Protein AF-A0AAJ7CE61-F1 (afdb_monomer_lite)

Secondary structure (DSSP, 8-state):
----PPP-EEEPPPPPHHHHHTT----EEEPTTSSEEEETTSS-EEE-SEEE-TT--HHHHHHHHTHHHHHHHTTT---------STTSSHHHHHTTT--S-S---HHHHHHHHHHHHHHH-TTS-----B--EEEETTEEEESS--S-GGG-EEEEEEETTTEEEEET---B-

Sequence (174 aa):
MAHECVQVAVRIRPLVQSEINTGCQVCLDVVPGEPQVQLRGTEKSFTYNHVFGADIEQEDFYNTAVKGMVDNIFKGYNVTILAYGQTGSGKTHSMGTCYNGGPNMGVIPRAIQDIFKISEAKQEYDIKVSISFLELYQEQLYDLLMDKPRSQCIVDIREDSVKGITVSGLTEIE

pLDDT: mean 92.6, std 8.1, range [38.88, 98.12]

Radius of gyration: 19.48 Å; chains: 1; bounding box: 46×47×50 Å

Foldseek 3Di:
DDDDDDADAAEFADDDPVCVVVVHDDQWDQDPPFQKIDGPPDPDMDHGNHYYYNPDAQVNCCVPPPLVQLVVVVVVDDDDDAQDDDVPRCRCQQQVPVPDPDPRRHNPVVSVVSNVVVVVVPVVDDDDDKDWDWDQDPNWIFTPPDPDPRVVRTWDWDQDPPPGIDIPPTDIGD

InterPro domains:
  IPR001752 Kinesin motor domain [PF00225] (11-173)
  IPR001752 Kinesin motor domain [PS50067] (5-174)
  IPR001752 Kinesin motor domain [SM00129] (3-174)
  IPR027417 P-loop containing nucleoside triphosphate hydrolase [SSF52540] (4-173)
  IPR027640 Kinesin-like protein [PTHR47969] (3-174)
  IPR036961 Kinesin motor domain superfamily [G3DSA:3.40.850.10] (1-174)

Structure (mmCIF, N/CA/C/O backbone):
data_AF-A0AAJ7CE61-F1
#
_entry.id   AF-A0AAJ7CE61-F1
#
loop_
_atom_site.group_PDB
_atom_site.id
_atom_site.type_symbol
_atom_site.label_atom_id
_atom_site.label_alt_id
_atom_site.label_comp_id
_atom_site.label_asym_id
_atom_site.label_entity_id
_atom_site.label_seq_id
_atom_site.pdbx_PDB_ins_code
_atom_site.Cartn_x
_atom_site.Cartn_y
_atom_site.Cartn_z
_atom_site.occupancy
_atom_site.B_iso_or_equiv
_atom_site.auth_seq_id
_atom_site.auth_comp_id
_atom_site.auth_asym_id
_atom_site.auth_atom_id
_atom_site.pdbx_PDB_model_num
ATOM 1 N N . MET A 1 1 ? -2.750 -27.892 7.312 1.00 38.88 1 MET A N 1
ATOM 2 C CA . MET A 1 1 ? -3.139 -26.471 7.215 1.00 38.88 1 MET A CA 1
ATOM 3 C C . MET A 1 1 ? -2.120 -25.814 6.308 1.00 38.88 1 MET A C 1
ATOM 5 O O . MET A 1 1 ? -0.938 -25.924 6.606 1.00 38.88 1 MET A O 1
ATOM 9 N N . ALA A 1 2 ? -2.530 -25.295 5.151 1.00 43.66 2 ALA A N 1
ATOM 10 C CA . ALA A 1 2 ? -1.597 -24.592 4.276 1.00 43.66 2 ALA A CA 1
ATOM 11 C C . ALA A 1 2 ? -1.158 -23.318 5.005 1.00 43.66 2 ALA A C 1
ATOM 13 O O . ALA A 1 2 ? -2.006 -22.533 5.418 1.00 43.66 2 ALA A O 1
ATOM 14 N N . HIS A 1 3 ? 0.142 -23.164 5.245 1.00 47.88 3 HIS A N 1
ATOM 15 C CA . HIS A 1 3 ? 0.678 -21.911 5.759 1.00 47.88 3 HIS A CA 1
ATOM 16 C C . HIS A 1 3 ? 0.501 -20.850 4.671 1.00 47.88 3 HIS A C 1
ATOM 18 O O . HIS A 1 3 ? 1.057 -20.992 3.583 1.00 47.88 3 HIS A O 1
ATOM 24 N N . GLU A 1 4 ? -0.287 -19.812 4.945 1.00 76.00 4 GLU A N 1
ATOM 25 C CA . GLU A 1 4 ? -0.318 -18.630 4.089 1.00 76.00 4 GLU A CA 1
ATOM 26 C C . GLU A 1 4 ? 1.015 -17.894 4.236 1.00 76.00 4 GLU A C 1
ATOM 28 O O . GLU A 1 4 ? 1.391 -17.439 5.317 1.00 76.00 4 GLU A O 1
ATOM 33 N N . CYS A 1 5 ? 1.769 -17.829 3.142 1.00 88.00 5 CYS A N 1
ATOM 34 C CA . CYS A 1 5 ? 2.976 -17.020 3.058 1.00 88.00 5 CYS A CA 1
ATOM 35 C C . CYS A 1 5 ? 2.608 -15.556 2.799 1.00 88.00 5 CYS A C 1
ATOM 37 O O . CYS A 1 5 ? 1.593 -15.266 2.157 1.00 88.00 5 CYS A O 1
ATOM 39 N N . VAL A 1 6 ? 3.483 -14.642 3.226 1.00 93.44 6 VAL A N 1
ATOM 40 C CA . VAL A 1 6 ? 3.393 -13.219 2.872 1.00 93.44 6 VAL A CA 1
ATOM 41 C C . VAL A 1 6 ? 3.254 -13.083 1.355 1.00 93.44 6 VAL A C 1
ATOM 43 O O . VAL A 1 6 ? 4.077 -13.608 0.605 1.00 93.44 6 VAL A O 1
ATOM 46 N N . GLN A 1 7 ? 2.205 -12.388 0.917 1.00 94.69 7 GLN A N 1
ATOM 47 C CA . GLN A 1 7 ? 1.970 -12.100 -0.494 1.00 94.69 7 GLN A CA 1
ATOM 48 C C . GLN A 1 7 ? 2.740 -10.842 -0.901 1.00 94.69 7 GLN A C 1
ATOM 50 O O . GLN A 1 7 ? 2.755 -9.848 -0.175 1.00 94.69 7 GLN A O 1
ATOM 55 N N . VAL A 1 8 ? 3.360 -10.873 -2.078 1.00 97.19 8 VAL A N 1
ATOM 56 C CA . VAL A 1 8 ? 4.136 -9.762 -2.629 1.00 97.19 8 VAL A CA 1
ATOM 57 C C . VAL A 1 8 ? 3.541 -9.325 -3.962 1.00 97.19 8 VAL A C 1
ATOM 59 O O . VAL A 1 8 ? 3.432 -10.113 -4.902 1.00 97.19 8 VAL A O 1
ATOM 62 N N . ALA A 1 9 ? 3.192 -8.043 -4.040 1.00 97.56 9 ALA A N 1
ATOM 63 C CA . ALA A 1 9 ? 2.758 -7.375 -5.258 1.00 97.56 9 ALA A CA 1
ATOM 64 C C . ALA A 1 9 ? 3.816 -6.356 -5.699 1.00 97.56 9 ALA A C 1
ATOM 66 O O . ALA A 1 9 ? 4.132 -5.420 -4.962 1.00 97.56 9 ALA A O 1
ATOM 67 N N . VAL A 1 10 ? 4.350 -6.515 -6.910 1.00 98.00 10 VAL A N 1
ATOM 68 C CA . VAL A 1 10 ? 5.269 -5.549 -7.522 1.00 98.00 10 VAL A CA 1
ATOM 69 C C . VAL A 1 10 ? 4.479 -4.610 -8.414 1.00 98.00 10 VAL A C 1
ATOM 71 O O . VAL A 1 10 ? 3.792 -5.049 -9.329 1.00 98.00 10 VAL A O 1
ATOM 74 N N . ARG A 1 11 ? 4.603 -3.305 -8.173 1.00 97.50 11 ARG A N 1
ATOM 75 C CA . ARG A 1 11 ? 3.981 -2.267 -8.994 1.00 97.50 11 ARG A CA 1
ATOM 76 C C . ARG A 1 11 ? 5.050 -1.386 -9.621 1.00 97.50 11 ARG A C 1
ATOM 78 O O . ARG A 1 11 ? 5.759 -0.670 -8.915 1.00 97.50 11 ARG A O 1
ATOM 85 N N . ILE A 1 12 ? 5.152 -1.434 -10.942 1.00 97.31 12 ILE A N 1
ATOM 86 C CA . ILE A 1 12 ? 6.052 -0.584 -11.716 1.00 97.31 12 ILE A CA 1
ATOM 87 C C . ILE A 1 12 ? 5.313 0.725 -11.989 1.00 97.31 12 ILE A C 1
ATOM 89 O O . ILE A 1 12 ? 4.171 0.706 -12.431 1.00 97.31 12 ILE A O 1
ATOM 93 N N . ARG A 1 13 ? 5.935 1.872 -11.700 1.00 95.94 13 ARG A N 1
ATOM 94 C CA . ARG A 1 13 ? 5.364 3.182 -12.047 1.00 95.94 13 ARG A CA 1
ATOM 95 C C . ARG A 1 13 ? 5.868 3.650 -13.415 1.00 95.94 13 ARG A C 1
ATOM 97 O O . ARG A 1 13 ? 6.971 3.259 -13.805 1.00 95.94 13 ARG A O 1
ATOM 104 N N . PRO A 1 14 ? 5.139 4.533 -14.115 1.00 95.56 14 PRO A N 1
ATOM 105 C CA . PRO A 1 14 ? 5.687 5.204 -15.287 1.00 95.56 14 PRO A CA 1
ATOM 106 C C . PRO A 1 14 ? 6.920 6.036 -14.917 1.00 95.56 14 PRO A C 1
ATOM 108 O O . PRO A 1 14 ? 7.086 6.464 -13.766 1.00 95.56 14 PRO A O 1
ATOM 111 N N . LEU A 1 15 ? 7.781 6.278 -15.908 1.00 95.75 15 LEU A N 1
ATOM 112 C CA . LEU A 1 15 ? 8.880 7.232 -15.774 1.00 95.75 15 LEU A CA 1
ATOM 113 C C . LEU A 1 15 ? 8.320 8.629 -15.493 1.00 95.75 15 LEU A C 1
ATOM 115 O O . LEU A 1 15 ? 7.358 9.061 -16.129 1.00 95.75 15 LEU A O 1
ATOM 119 N N . VAL A 1 16 ? 8.926 9.340 -14.545 1.00 95.44 16 VAL A N 1
ATOM 120 C CA . VAL A 1 16 ? 8.574 10.740 -14.278 1.00 95.44 16 VAL A CA 1
ATOM 121 C C . VAL A 1 16 ? 9.327 11.672 -15.227 1.00 95.44 16 VAL A C 1
ATOM 123 O O . VAL A 1 16 ? 10.381 11.327 -15.758 1.00 95.44 16 VAL A O 1
ATOM 126 N N . GLN A 1 17 ? 8.817 12.892 -15.417 1.00 95.38 17 GLN A N 1
ATOM 127 C CA . GLN A 1 17 ? 9.374 13.842 -16.387 1.00 95.38 17 GLN A CA 1
ATOM 128 C C . GLN A 1 17 ? 10.872 14.126 -16.178 1.00 95.38 17 GLN A C 1
ATOM 130 O O . GLN A 1 17 ? 11.610 14.256 -17.149 1.00 95.38 17 GLN A O 1
ATOM 135 N N . SER A 1 18 ? 11.347 14.189 -14.932 1.00 95.44 18 SER A N 1
ATOM 136 C CA . SER A 1 18 ? 12.771 14.395 -14.628 1.00 95.44 18 SER A CA 1
ATOM 137 C C . SER A 1 18 ? 13.663 13.246 -15.116 1.00 95.44 18 SER A C 1
ATOM 139 O O . SER A 1 18 ? 14.769 13.494 -15.599 1.00 95.44 18 SER A O 1
ATOM 141 N N . GLU A 1 19 ? 13.183 12.004 -15.029 1.00 96.62 19 GLU A N 1
ATOM 142 C CA . GLU A 1 19 ? 13.879 10.811 -15.528 1.00 96.62 19 GLU A CA 1
ATOM 143 C C . GLU A 1 19 ? 13.929 10.826 -17.057 1.00 96.62 19 GLU A C 1
ATOM 145 O O . GLU A 1 19 ? 14.996 10.650 -17.643 1.00 96.62 19 GLU A O 1
ATOM 150 N N . ILE A 1 20 ? 12.800 11.135 -17.701 1.00 96.44 20 ILE A N 1
ATOM 151 C CA . ILE A 1 20 ? 12.710 11.264 -19.163 1.00 96.44 20 ILE A CA 1
ATOM 152 C C . ILE A 1 20 ? 13.659 12.362 -19.664 1.00 96.44 20 ILE A C 1
ATOM 154 O O . ILE A 1 20 ? 14.414 12.142 -20.608 1.00 96.44 20 ILE A O 1
ATOM 158 N N . ASN A 1 21 ? 13.687 13.519 -18.997 1.00 96.75 21 ASN A N 1
ATOM 159 C CA . ASN A 1 21 ? 14.547 14.649 -19.366 1.00 96.75 21 ASN A CA 1
ATOM 160 C C . ASN A 1 21 ? 16.044 14.334 -19.233 1.00 96.75 21 ASN A C 1
ATOM 162 O O . ASN A 1 21 ? 16.860 14.934 -19.926 1.00 96.75 21 ASN A O 1
ATOM 166 N N . THR A 1 22 ? 16.403 13.396 -18.355 1.00 96.88 22 THR A N 1
ATOM 167 C CA . THR A 1 22 ? 17.786 12.928 -18.165 1.00 96.88 22 THR A CA 1
ATOM 168 C C . THR A 1 22 ? 18.134 11.789 -19.140 1.00 96.88 22 THR A C 1
ATOM 170 O O . THR A 1 22 ? 19.254 11.286 -19.150 1.00 96.88 22 THR A O 1
ATOM 173 N N . GLY A 1 23 ? 17.189 11.381 -19.994 1.00 96.56 23 GLY A N 1
ATOM 174 C CA . GLY A 1 23 ? 17.366 10.320 -20.983 1.00 96.56 23 GLY A CA 1
ATOM 175 C C . GLY A 1 23 ? 17.225 8.907 -20.415 1.00 96.56 23 GLY A C 1
ATOM 176 O O . GLY A 1 23 ? 17.576 7.946 -21.104 1.00 96.56 23 GLY A O 1
ATOM 177 N N . CYS A 1 24 ? 16.707 8.754 -19.189 1.00 96.56 24 CYS A N 1
ATOM 178 C CA . CYS A 1 24 ? 16.435 7.439 -18.616 1.00 96.56 24 CYS A CA 1
ATOM 179 C C . CYS A 1 24 ? 15.455 6.662 -19.502 1.00 96.56 24 CYS A C 1
ATOM 181 O O . CYS A 1 24 ? 14.480 7.208 -20.015 1.00 96.56 24 CYS A O 1
ATOM 183 N N . GLN A 1 25 ? 15.716 5.367 -19.650 1.00 95.00 25 GLN A N 1
ATOM 184 C CA . GLN A 1 25 ? 14.879 4.444 -20.408 1.00 95.00 25 GLN A CA 1
ATOM 185 C C . GLN A 1 25 ? 14.227 3.444 -19.458 1.00 95.00 25 GLN A C 1
ATOM 187 O O . GLN A 1 25 ? 14.773 3.126 -18.400 1.00 95.00 25 GLN A O 1
ATOM 192 N N . VAL A 1 26 ? 13.066 2.922 -19.852 1.00 95.38 26 VAL A N 1
ATOM 193 C CA . VAL A 1 26 ? 12.426 1.814 -19.135 1.00 95.38 26 VAL A CA 1
ATOM 194 C C . VAL A 1 26 ? 13.376 0.617 -19.150 1.00 95.38 26 VAL A C 1
ATOM 196 O O . VAL A 1 26 ? 13.864 0.238 -20.216 1.00 95.38 26 VAL A O 1
ATOM 199 N N . CYS A 1 27 ? 13.632 0.035 -17.976 1.00 95.88 27 CYS A N 1
ATOM 200 C CA . CYS A 1 27 ? 14.548 -1.094 -17.786 1.00 95.88 27 CYS A CA 1
ATOM 201 C C . CYS A 1 27 ? 13.865 -2.374 -17.272 1.00 95.88 27 CYS A C 1
ATOM 203 O O . CYS A 1 27 ? 14.540 -3.384 -17.080 1.00 95.88 27 CYS A O 1
ATOM 205 N N . LEU A 1 28 ? 12.548 -2.340 -17.061 1.00 96.75 28 LEU A N 1
ATOM 206 C CA . LEU A 1 28 ? 11.751 -3.463 -16.572 1.00 96.75 28 LEU A CA 1
ATOM 207 C C . LEU A 1 28 ? 10.600 -3.743 -17.533 1.00 96.75 28 LEU A C 1
ATOM 209 O O . LEU A 1 28 ? 9.936 -2.805 -17.973 1.00 96.75 28 LEU A O 1
ATOM 213 N N . ASP A 1 29 ? 10.346 -5.022 -17.789 1.00 95.25 29 ASP A N 1
ATOM 214 C CA . ASP A 1 29 ? 9.170 -5.509 -18.506 1.00 95.25 29 ASP A CA 1
ATOM 215 C C . ASP A 1 29 ? 8.346 -6.434 -17.614 1.00 95.25 29 ASP A C 1
ATOM 217 O O . ASP A 1 29 ? 8.893 -7.180 -16.800 1.00 95.25 29 ASP A O 1
ATOM 221 N N . VAL A 1 30 ? 7.025 -6.391 -17.784 1.00 96.38 30 VAL A N 1
ATOM 222 C CA . VAL A 1 30 ? 6.115 -7.393 -17.220 1.00 96.38 30 VAL A CA 1
ATOM 223 C C . VAL A 1 30 ? 5.942 -8.499 -18.251 1.00 96.38 30 VAL A C 1
ATOM 225 O O . VAL A 1 30 ? 5.641 -8.214 -19.410 1.00 96.38 30 VAL A O 1
ATOM 228 N N . VAL A 1 31 ? 6.133 -9.750 -17.839 1.00 95.12 31 VAL A N 1
ATOM 229 C CA . VAL A 1 31 ? 5.959 -10.909 -18.720 1.00 95.12 31 VAL A CA 1
ATOM 230 C C . VAL A 1 31 ? 4.458 -11.134 -18.953 1.00 95.12 31 VAL A C 1
ATOM 232 O O . VAL A 1 31 ? 3.717 -11.322 -17.987 1.00 95.12 31 VAL A O 1
ATOM 235 N N . PRO A 1 32 ? 3.960 -11.109 -20.203 1.00 92.06 32 PRO A N 1
ATOM 236 C CA . PRO A 1 32 ? 2.532 -11.264 -20.468 1.00 92.06 32 PRO A CA 1
ATOM 237 C C . PRO A 1 32 ? 1.987 -12.606 -19.965 1.00 92.06 32 PRO A C 1
ATOM 239 O O . PRO A 1 32 ? 2.509 -13.661 -20.310 1.00 92.06 32 PRO A O 1
ATOM 242 N N . GLY A 1 33 ? 0.907 -12.566 -19.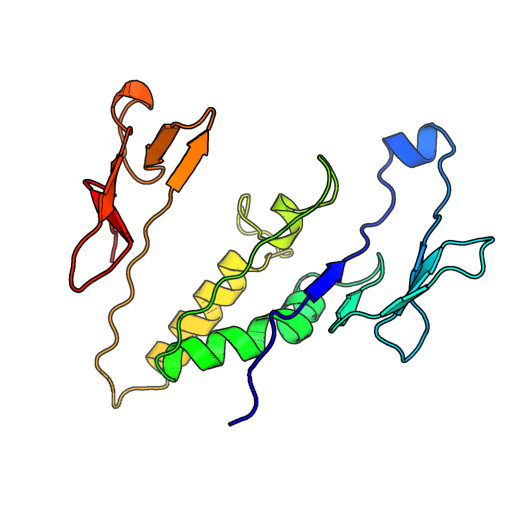182 1.00 90.38 33 GLY A N 1
ATOM 243 C CA . GLY A 1 33 ? 0.241 -13.767 -18.659 1.00 90.38 33 GLY A CA 1
ATOM 244 C C . GLY A 1 33 ? 0.926 -14.421 -17.454 1.00 90.38 33 GLY A C 1
ATOM 245 O O . GLY A 1 33 ? 0.371 -15.365 -16.896 1.00 90.38 33 GLY A O 1
ATOM 246 N N . GLU A 1 34 ? 2.074 -13.907 -17.011 1.00 94.31 34 GLU A N 1
ATOM 247 C CA . GLU A 1 34 ? 2.800 -14.414 -15.847 1.00 94.31 34 GLU A CA 1
ATOM 248 C C . GLU A 1 34 ? 3.001 -13.300 -14.810 1.00 94.31 34 GLU A C 1
ATOM 250 O O . GLU A 1 34 ? 3.264 -12.153 -15.175 1.00 94.31 34 GLU A O 1
ATOM 255 N N . PRO A 1 35 ? 2.940 -13.588 -13.497 1.00 95.81 35 PRO A N 1
ATOM 256 C CA . PRO A 1 35 ? 3.251 -12.606 -12.462 1.00 95.81 35 PRO A CA 1
ATOM 257 C C . PRO A 1 35 ? 4.776 -12.463 -12.312 1.00 95.81 35 PRO A C 1
ATOM 259 O O . PRO A 1 35 ? 5.344 -12.672 -11.238 1.00 95.81 35 PRO A O 1
ATOM 262 N N . GLN A 1 36 ? 5.454 -12.140 -13.413 1.00 97.81 36 GLN A N 1
ATOM 263 C CA . GLN A 1 36 ? 6.904 -12.072 -13.512 1.00 97.81 36 GLN A CA 1
ATOM 264 C C . GLN A 1 36 ? 7.351 -10.723 -14.083 1.00 97.81 36 GLN A C 1
ATOM 266 O O . GLN A 1 36 ? 6.747 -10.173 -15.003 1.00 97.81 36 GLN A O 1
ATOM 271 N N . VAL A 1 37 ? 8.435 -10.192 -13.518 1.00 97.44 37 VAL A N 1
ATOM 272 C CA . VAL A 1 37 ? 9.144 -9.014 -14.026 1.00 97.44 37 VAL A CA 1
ATOM 273 C C . VAL A 1 37 ? 10.510 -9.432 -14.564 1.00 97.44 37 VAL A C 1
ATOM 275 O O . VAL A 1 37 ? 11.209 -10.230 -13.935 1.00 97.44 37 VAL A O 1
ATOM 278 N N . GLN A 1 38 ? 10.906 -8.882 -15.710 1.00 97.19 38 GLN A N 1
ATOM 279 C CA . GLN A 1 38 ? 12.195 -9.131 -16.353 1.00 97.19 38 GLN A CA 1
ATOM 280 C C . GLN A 1 38 ? 13.004 -7.838 -16.476 1.00 97.19 38 GLN A C 1
ATOM 282 O O . GLN A 1 38 ? 12.469 -6.782 -16.816 1.00 97.19 38 GLN A O 1
ATOM 287 N N . LEU A 1 39 ? 14.312 -7.918 -16.215 1.00 96.75 39 LEU A N 1
ATOM 288 C CA . LEU A 1 39 ? 15.229 -6.809 -16.476 1.00 96.75 39 LEU A CA 1
ATOM 289 C C . LEU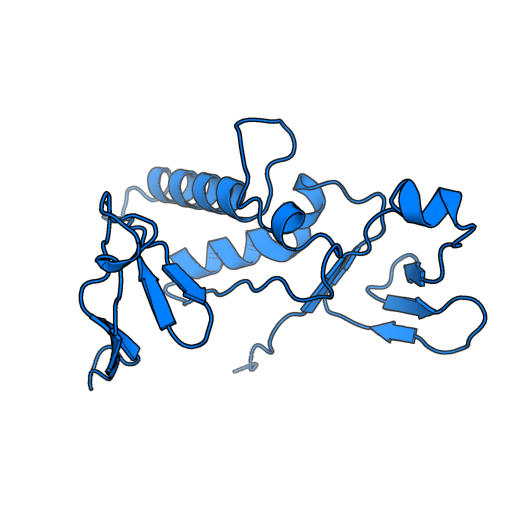 A 1 39 ? 15.624 -6.800 -17.955 1.00 96.75 39 LEU A C 1
ATOM 291 O O . LEU A 1 39 ? 16.236 -7.753 -18.447 1.00 96.75 39 LEU A O 1
ATOM 295 N N . ARG A 1 40 ? 15.339 -5.690 -18.641 1.00 94.56 40 ARG A N 1
ATOM 296 C CA . ARG A 1 40 ? 15.663 -5.502 -20.061 1.00 94.56 40 ARG A CA 1
ATOM 297 C C . ARG A 1 40 ? 17.151 -5.687 -20.336 1.00 94.56 40 ARG A C 1
ATOM 299 O O . ARG A 1 40 ? 17.998 -5.156 -19.621 1.00 94.56 40 ARG A O 1
ATOM 306 N N . GLY A 1 41 ? 17.456 -6.410 -21.413 1.00 91.88 41 GLY A N 1
ATOM 307 C CA . GLY A 1 41 ? 18.831 -6.705 -21.823 1.00 91.88 41 GLY A CA 1
ATOM 308 C C . GLY A 1 41 ? 19.530 -7.761 -20.962 1.00 91.88 41 GLY A C 1
ATOM 309 O O . GLY A 1 41 ? 20.750 -7.890 -21.044 1.00 91.88 41 GLY A O 1
ATOM 310 N N . THR A 1 42 ? 18.788 -8.502 -20.130 1.00 94.44 42 THR A N 1
ATOM 311 C CA . THR A 1 42 ? 19.326 -9.592 -19.308 1.00 94.44 42 THR A CA 1
ATOM 312 C C . THR A 1 42 ? 18.382 -10.795 -19.267 1.00 94.44 42 THR A C 1
ATOM 314 O O . THR A 1 42 ? 17.176 -10.663 -19.460 1.00 94.44 42 THR A O 1
ATOM 317 N N . GLU A 1 43 ? 18.922 -11.953 -18.891 1.00 93.31 43 GLU A N 1
ATOM 318 C CA . GLU A 1 43 ? 18.148 -13.172 -18.604 1.00 93.31 43 GLU A CA 1
ATOM 319 C C . GLU A 1 43 ? 17.575 -13.198 -17.171 1.00 93.31 43 GLU A C 1
ATOM 321 O O . GLU A 1 43 ? 17.094 -14.226 -16.703 1.00 93.31 43 GLU A O 1
ATOM 326 N N . LYS A 1 44 ? 17.673 -12.095 -16.412 1.00 97.06 44 LYS A N 1
ATOM 327 C CA . LYS A 1 44 ? 17.206 -12.057 -15.019 1.00 97.06 44 LYS A CA 1
ATOM 328 C C . LYS A 1 44 ? 15.713 -11.754 -14.961 1.00 97.06 44 LYS A C 1
ATOM 330 O O . LYS A 1 44 ? 15.287 -10.663 -15.347 1.00 97.06 44 LYS A O 1
ATOM 335 N N . SER A 1 45 ? 14.957 -12.678 -14.380 1.00 97.06 45 SER A N 1
ATOM 336 C CA . SER A 1 45 ? 13.537 -12.517 -14.089 1.00 97.06 45 SER A CA 1
ATOM 337 C C . SER A 1 45 ? 13.197 -12.904 -12.648 1.00 97.06 45 SER A C 1
ATOM 339 O O . SER A 1 45 ? 13.916 -13.666 -11.997 1.00 97.06 45 SER A O 1
ATOM 341 N N . PHE A 1 46 ? 12.114 -12.325 -12.129 1.00 98.12 46 PHE A N 1
ATOM 342 C CA . PHE A 1 46 ? 11.643 -12.534 -10.761 1.00 98.12 46 PHE A CA 1
ATOM 343 C C . PHE A 1 46 ? 10.127 -12.702 -10.748 1.00 98.12 46 PHE A C 1
ATOM 345 O O . PHE A 1 46 ? 9.403 -11.860 -11.281 1.00 98.12 46 PHE A O 1
ATOM 352 N N . THR A 1 47 ? 9.655 -13.779 -10.124 1.00 97.94 47 THR A N 1
ATOM 353 C CA . THR A 1 47 ? 8.229 -14.105 -10.010 1.00 97.94 47 THR A CA 1
ATOM 354 C C . THR A 1 47 ? 7.707 -13.718 -8.631 1.00 97.94 47 THR A C 1
ATOM 356 O O . THR A 1 47 ? 8.354 -13.988 -7.618 1.00 97.94 47 THR A O 1
ATOM 359 N N . TYR A 1 48 ? 6.525 -13.111 -8.599 1.00 97.44 48 TYR A N 1
ATOM 360 C CA . TYR A 1 48 ? 5.832 -12.678 -7.387 1.00 97.44 48 TYR A CA 1
ATOM 361 C C . TYR A 1 48 ? 4.379 -13.166 -7.403 1.00 97.44 48 TYR A C 1
ATOM 363 O O . TYR A 1 48 ? 3.962 -13.854 -8.331 1.00 97.44 48 TYR A O 1
ATOM 371 N N . ASN A 1 49 ? 3.590 -12.824 -6.382 1.00 96.56 49 ASN A N 1
ATOM 372 C CA . ASN A 1 49 ? 2.161 -13.147 -6.373 1.00 96.56 49 ASN A CA 1
ATOM 373 C C . ASN A 1 49 ? 1.409 -12.291 -7.400 1.00 96.56 49 ASN A C 1
ATOM 375 O O . ASN A 1 49 ? 0.540 -12.793 -8.107 1.00 96.56 49 ASN A O 1
ATOM 379 N N . HIS A 1 50 ? 1.799 -11.018 -7.526 1.00 96.62 50 HIS A N 1
ATOM 380 C CA . HIS A 1 50 ? 1.277 -10.104 -8.538 1.00 96.62 50 HIS A CA 1
ATOM 381 C C . HIS A 1 50 ? 2.386 -9.201 -9.084 1.00 96.62 50 HIS A C 1
ATOM 383 O O . HIS A 1 50 ? 3.238 -8.726 -8.328 1.00 96.62 50 HIS A O 1
ATOM 389 N N . VAL A 1 51 ? 2.348 -8.919 -10.385 1.00 97.88 51 VAL A N 1
ATOM 390 C CA . VAL A 1 51 ? 3.223 -7.941 -11.043 1.00 97.88 51 VAL A CA 1
ATOM 391 C C . VAL A 1 51 ? 2.356 -7.041 -11.911 1.00 97.88 51 VAL A C 1
ATOM 393 O O . VAL A 1 51 ? 1.588 -7.526 -12.736 1.00 97.88 51 VAL A O 1
ATOM 396 N N . PHE A 1 52 ? 2.479 -5.733 -11.712 1.00 97.25 52 PHE A N 1
ATOM 397 C CA . PHE A 1 52 ? 1.697 -4.724 -12.412 1.00 97.25 52 PHE A CA 1
ATOM 398 C C . PHE A 1 52 ? 2.602 -3.774 -13.192 1.00 97.25 52 PHE A C 1
ATOM 400 O O . PHE A 1 52 ? 3.587 -3.254 -12.652 1.00 97.25 52 PHE A O 1
ATOM 407 N N . GLY A 1 53 ? 2.238 -3.546 -14.454 1.00 95.94 53 GLY A N 1
ATOM 408 C CA . GLY A 1 53 ? 2.899 -2.603 -15.349 1.00 95.94 53 GLY A CA 1
ATOM 409 C C . GLY A 1 53 ? 2.610 -1.144 -15.000 1.00 95.94 53 GLY A C 1
ATOM 410 O O . GLY A 1 53 ? 1.801 -0.834 -14.127 1.00 95.94 53 GLY A O 1
ATOM 411 N N . ALA A 1 54 ? 3.291 -0.240 -15.704 1.00 94.69 54 ALA A N 1
ATOM 412 C CA . ALA A 1 54 ? 3.170 1.209 -15.521 1.00 94.69 54 ALA A CA 1
ATOM 413 C C . ALA A 1 54 ? 1.800 1.785 -15.921 1.00 94.69 54 ALA A C 1
ATOM 415 O O . ALA A 1 54 ? 1.474 2.909 -15.548 1.00 94.69 54 ALA A O 1
ATOM 416 N N . ASP A 1 55 ? 1.033 1.023 -16.687 1.00 93.62 55 ASP A N 1
ATOM 417 C CA . ASP A 1 55 ? -0.294 1.321 -17.211 1.00 93.62 55 ASP A CA 1
ATOM 418 C C . ASP A 1 55 ? -1.432 0.935 -16.255 1.00 93.62 55 ASP A C 1
ATOM 420 O O . ASP A 1 55 ? -2.571 1.326 -16.488 1.00 93.62 55 ASP A O 1
ATOM 424 N N . ILE A 1 56 ? -1.139 0.216 -15.164 1.00 95.00 56 ILE A N 1
ATOM 425 C CA . ILE A 1 56 ? -2.170 -0.233 -14.224 1.00 95.00 56 ILE A CA 1
ATOM 426 C C . ILE A 1 56 ? -2.892 0.944 -13.551 1.00 95.00 56 ILE A C 1
ATOM 428 O O . ILE A 1 56 ? -2.281 1.814 -12.911 1.00 95.00 56 ILE A O 1
ATOM 432 N N . GLU A 1 57 ? -4.220 0.922 -13.605 1.00 94.06 57 GLU A N 1
ATOM 433 C CA . GLU A 1 57 ? -5.042 1.875 -12.873 1.00 94.06 57 GLU A CA 1
ATOM 434 C C . GLU A 1 57 ? -5.103 1.540 -11.375 1.00 94.06 57 GLU A C 1
ATOM 436 O O . GLU A 1 57 ? -4.889 0.410 -10.931 1.00 94.06 57 GLU A O 1
ATOM 441 N N . GLN A 1 58 ? -5.388 2.553 -10.551 1.00 94.12 58 GLN A N 1
ATOM 442 C CA . GLN A 1 58 ? -5.474 2.383 -9.095 1.00 94.12 58 GLN A CA 1
ATOM 443 C C . GLN A 1 58 ? -6.553 1.376 -8.682 1.00 94.12 58 GLN A C 1
ATOM 445 O O . GLN A 1 58 ? -6.380 0.650 -7.703 1.00 94.12 58 GLN A O 1
ATOM 450 N N . GLU A 1 59 ? -7.666 1.363 -9.412 1.00 94.50 59 GLU A N 1
ATOM 451 C CA . GLU A 1 59 ? -8.791 0.475 -9.151 1.00 94.50 59 GLU A CA 1
ATOM 452 C C . GLU A 1 59 ? -8.442 -0.984 -9.418 1.00 94.50 59 GLU A C 1
ATOM 454 O O . GLU A 1 59 ? -8.616 -1.821 -8.535 1.00 94.50 59 GLU A O 1
ATOM 459 N N . ASP A 1 60 ? -7.880 -1.272 -10.590 1.00 95.56 60 ASP A N 1
ATOM 460 C CA . ASP A 1 60 ? -7.492 -2.628 -10.977 1.00 95.56 60 ASP A CA 1
ATOM 461 C C . ASP A 1 60 ? -6.401 -3.184 -10.063 1.00 95.56 60 ASP A C 1
ATOM 463 O O . ASP A 1 60 ? -6.463 -4.344 -9.642 1.00 95.56 60 ASP A O 1
ATOM 467 N N . PHE A 1 61 ? -5.439 -2.338 -9.678 1.00 96.00 61 PHE A N 1
ATOM 468 C CA . PHE A 1 61 ? -4.437 -2.679 -8.673 1.00 96.00 61 PHE A CA 1
ATOM 469 C C . PHE A 1 61 ? -5.088 -3.085 -7.340 1.00 96.00 61 PHE A C 1
ATOM 471 O O . PHE A 1 61 ? -4.764 -4.139 -6.789 1.00 96.00 61 PHE A O 1
ATOM 478 N N . TYR A 1 62 ? -6.025 -2.277 -6.829 1.00 96.69 62 TYR A N 1
ATOM 479 C CA . TYR A 1 62 ? -6.723 -2.554 -5.573 1.00 96.69 62 TYR A CA 1
ATOM 480 C C . TYR A 1 62 ? -7.568 -3.834 -5.646 1.00 96.69 62 TYR A C 1
ATOM 482 O O . TYR A 1 62 ? -7.445 -4.707 -4.783 1.00 96.69 62 TYR A O 1
ATOM 490 N N . ASN A 1 63 ? -8.390 -3.966 -6.690 1.00 96.12 63 ASN A N 1
ATOM 491 C CA . ASN A 1 63 ? -9.279 -5.109 -6.889 1.00 96.12 63 ASN A CA 1
ATOM 492 C C . ASN A 1 63 ? -8.499 -6.427 -6.980 1.00 96.12 63 ASN A C 1
ATOM 494 O O . ASN A 1 63 ? -8.950 -7.438 -6.446 1.00 96.12 63 ASN A O 1
ATOM 498 N N . THR A 1 64 ? -7.322 -6.405 -7.609 1.00 95.19 64 THR A N 1
ATOM 499 C CA . THR A 1 64 ? -6.502 -7.604 -7.816 1.00 95.19 64 THR A CA 1
ATOM 500 C C . THR A 1 64 ? -5.671 -7.969 -6.586 1.00 95.19 64 THR A C 1
ATOM 502 O O . THR A 1 64 ? -5.662 -9.128 -6.185 1.00 95.19 64 THR A O 1
ATOM 505 N N . ALA A 1 65 ? -4.952 -7.010 -5.992 1.00 94.94 65 ALA A N 1
ATOM 506 C CA . ALA A 1 65 ? -3.950 -7.307 -4.963 1.00 94.94 65 ALA A CA 1
ATOM 507 C C . ALA A 1 65 ? -4.450 -7.154 -3.520 1.00 94.94 65 ALA A C 1
ATOM 509 O O . ALA A 1 65 ? -3.825 -7.690 -2.608 1.00 94.94 65 ALA A O 1
ATOM 510 N N . VAL A 1 66 ? -5.522 -6.388 -3.288 1.00 95.69 66 VAL A N 1
ATOM 511 C CA . VAL A 1 66 ? -5.900 -5.948 -1.935 1.00 95.69 66 VAL A CA 1
ATOM 512 C C . VAL A 1 66 ? -7.302 -6.376 -1.533 1.00 95.69 66 VAL A C 1
ATOM 514 O O . VAL A 1 66 ? -7.495 -6.804 -0.397 1.00 95.69 66 VAL A O 1
ATOM 517 N N . LYS A 1 67 ? -8.282 -6.276 -2.432 1.00 94.81 67 LYS A N 1
ATOM 518 C CA . LYS A 1 67 ? -9.699 -6.463 -2.093 1.00 94.81 67 LYS A CA 1
ATOM 519 C C . LYS A 1 67 ? -9.990 -7.779 -1.366 1.00 94.81 67 LYS A C 1
ATOM 521 O O . LYS A 1 67 ? -10.620 -7.768 -0.315 1.00 94.81 67 LYS A O 1
ATOM 526 N N . GLY A 1 68 ? -9.434 -8.891 -1.850 1.00 92.38 68 GLY A N 1
ATOM 527 C CA . GLY A 1 68 ? -9.599 -10.198 -1.202 1.00 92.38 68 GLY A CA 1
ATOM 528 C C . GLY A 1 68 ? -9.000 -10.284 0.210 1.00 92.38 68 GLY A C 1
ATOM 529 O O . GLY A 1 68 ? -9.440 -11.103 1.013 1.00 92.38 68 GLY A O 1
ATOM 530 N N . MET A 1 69 ? -8.026 -9.430 0.548 1.00 92.12 69 MET A N 1
ATOM 531 C CA . MET A 1 69 ? -7.495 -9.343 1.910 1.00 92.12 69 MET A CA 1
ATOM 532 C C . MET A 1 69 ? -8.474 -8.628 2.846 1.00 92.12 69 MET A C 1
ATOM 534 O O . MET A 1 69 ? -8.596 -9.028 3.998 1.00 92.12 69 MET A O 1
ATOM 538 N N . VAL A 1 70 ? -9.210 -7.617 2.371 1.00 93.38 70 VAL A N 1
ATOM 539 C CA . VAL A 1 70 ? -10.223 -6.915 3.184 1.00 93.38 70 VAL A CA 1
ATOM 540 C C . VAL A 1 70 ? -11.310 -7.884 3.657 1.00 93.38 70 VAL A C 1
ATOM 542 O O . VAL A 1 70 ? -11.703 -7.843 4.822 1.00 93.38 70 VAL A O 1
ATOM 545 N N . ASP A 1 71 ? -11.707 -8.840 2.815 1.00 90.38 71 ASP A N 1
ATOM 546 C CA . ASP A 1 71 ? -12.671 -9.885 3.185 1.00 90.38 71 ASP A CA 1
ATOM 547 C C . ASP A 1 71 ? -12.200 -10.753 4.368 1.00 90.38 71 ASP A C 1
ATOM 549 O O . ASP A 1 71 ? -13.021 -11.288 5.117 1.00 90.38 71 ASP A O 1
ATOM 553 N N . ASN A 1 72 ? -10.884 -10.902 4.567 1.00 92.00 72 ASN A N 1
ATOM 554 C CA . ASN A 1 72 ? -10.331 -11.685 5.673 1.00 92.00 72 ASN A CA 1
ATOM 555 C C . ASN A 1 72 ? -10.482 -10.984 7.031 1.00 92.00 72 ASN A C 1
ATOM 557 O O . ASN A 1 72 ? -10.588 -11.676 8.045 1.00 92.00 72 ASN A O 1
ATOM 561 N N . ILE A 1 73 ? -10.591 -9.650 7.060 1.00 93.31 73 ILE A N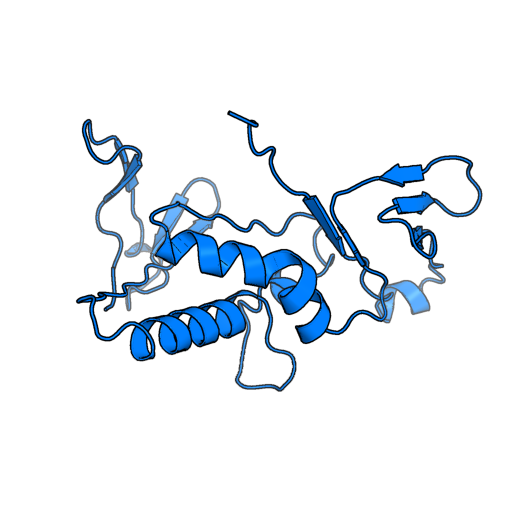 1
ATOM 562 C CA . ILE A 1 73 ? -10.871 -8.885 8.289 1.00 93.31 73 ILE A CA 1
ATOM 563 C C . ILE A 1 73 ? -12.193 -9.368 8.900 1.00 93.31 73 ILE A C 1
ATOM 565 O O . ILE A 1 73 ? -12.267 -9.703 10.080 1.00 93.31 73 ILE A O 1
ATOM 569 N N . PHE A 1 74 ? -13.222 -9.545 8.066 1.00 90.88 74 PHE A N 1
ATOM 570 C CA . PHE A 1 74 ? -14.547 -10.014 8.486 1.00 90.88 74 PHE A CA 1
ATOM 571 C C . PHE A 1 74 ? -14.631 -11.518 8.783 1.00 90.88 74 PHE A C 1
ATOM 573 O O . PHE A 1 74 ? -15.703 -12.009 9.145 1.00 90.88 74 PHE A O 1
ATOM 580 N N . LYS A 1 75 ? -13.528 -12.255 8.617 1.00 90.38 75 LYS A N 1
ATOM 581 C CA . LYS A 1 75 ? -13.363 -13.640 9.086 1.00 90.38 75 LYS A CA 1
ATOM 582 C C . LYS A 1 75 ? -12.605 -13.706 10.421 1.00 90.38 75 LYS A C 1
ATOM 584 O O . LYS A 1 75 ? -12.372 -14.801 10.922 1.00 90.38 75 LYS A O 1
ATOM 589 N N . GLY A 1 76 ? -12.231 -12.555 10.990 1.00 90.81 76 GLY A N 1
ATOM 590 C CA . GLY A 1 76 ? -11.509 -12.451 12.259 1.00 90.81 76 GLY A CA 1
ATOM 591 C C . GLY A 1 76 ? -9.985 -12.493 12.130 1.00 90.81 76 GLY A C 1
ATOM 592 O O . GLY A 1 76 ? -9.310 -12.766 13.121 1.00 90.81 76 GLY A O 1
ATOM 593 N N . TYR A 1 77 ? -9.430 -12.252 10.937 1.00 92.06 77 TYR A N 1
ATOM 594 C CA . TYR A 1 77 ? -7.980 -12.210 10.727 1.00 92.06 77 TYR A CA 1
ATOM 595 C C . TYR A 1 77 ? -7.429 -10.783 10.748 1.00 92.06 77 TYR A C 1
ATOM 597 O O . TYR A 1 77 ? -8.048 -9.849 10.240 1.00 92.06 77 TYR A O 1
ATOM 605 N N . ASN A 1 78 ? -6.203 -10.641 11.254 1.00 92.50 78 ASN A N 1
ATOM 606 C CA . ASN A 1 78 ? -5.428 -9.411 11.117 1.00 92.50 78 ASN A CA 1
ATOM 607 C C . ASN A 1 78 ? -4.842 -9.319 9.705 1.00 92.50 78 ASN A C 1
ATOM 609 O O . ASN A 1 78 ? -4.261 -10.284 9.205 1.00 92.50 78 ASN A O 1
ATOM 613 N N . VAL A 1 79 ? -4.957 -8.147 9.082 1.00 94.62 79 VAL A N 1
ATOM 614 C CA . VAL A 1 79 ? -4.467 -7.890 7.723 1.00 94.62 79 VAL A CA 1
ATOM 615 C C . VAL A 1 79 ? -3.560 -6.669 7.739 1.00 94.62 79 VAL A C 1
ATOM 617 O O . VAL A 1 79 ? -3.954 -5.603 8.205 1.00 94.62 79 VAL A O 1
ATOM 620 N N . THR A 1 80 ? -2.361 -6.819 7.178 1.00 95.56 80 THR A N 1
ATOM 621 C CA . THR A 1 80 ? -1.374 -5.740 7.070 1.00 95.56 80 THR A CA 1
ATOM 622 C C . THR A 1 80 ? -0.945 -5.579 5.622 1.00 95.56 80 THR A C 1
ATOM 624 O O . THR A 1 80 ? -0.507 -6.537 4.989 1.00 95.56 80 THR A O 1
ATOM 627 N N . ILE A 1 81 ? -1.018 -4.349 5.115 1.00 96.12 81 ILE A N 1
ATOM 628 C CA . ILE A 1 81 ? -0.544 -3.984 3.778 1.00 96.12 81 ILE A CA 1
ATOM 629 C C . ILE A 1 81 ? 0.560 -2.950 3.938 1.00 96.12 81 ILE A C 1
ATOM 631 O O . ILE A 1 81 ? 0.340 -1.870 4.485 1.00 96.12 81 ILE A O 1
ATOM 635 N N . LEU A 1 82 ? 1.750 -3.281 3.441 1.00 96.62 82 LEU A N 1
ATOM 636 C CA . LEU A 1 82 ? 2.926 -2.424 3.512 1.00 96.62 82 LEU A CA 1
ATOM 637 C C . LEU A 1 82 ? 3.394 -2.061 2.103 1.00 96.62 82 LEU A C 1
ATOM 639 O O . LEU A 1 82 ? 3.708 -2.934 1.296 1.00 96.62 82 LEU A O 1
ATOM 643 N N . ALA A 1 83 ? 3.500 -0.764 1.821 1.00 97.44 83 ALA A N 1
ATOM 644 C CA . ALA A 1 83 ? 4.136 -0.283 0.601 1.00 97.44 83 ALA A CA 1
ATOM 645 C C . ALA A 1 83 ? 5.643 -0.092 0.825 1.00 97.44 83 ALA A C 1
ATOM 647 O O . ALA A 1 83 ? 6.060 0.714 1.657 1.00 97.44 83 ALA A O 1
ATOM 648 N N . TYR A 1 84 ? 6.463 -0.784 0.035 1.00 97.88 84 TYR A N 1
ATOM 649 C CA . TYR A 1 84 ? 7.924 -0.741 0.115 1.00 97.88 84 TYR A CA 1
ATOM 650 C C . TYR A 1 84 ? 8.554 -0.310 -1.218 1.00 97.88 84 TYR A C 1
ATOM 652 O O . TYR A 1 84 ? 8.013 -0.566 -2.291 1.00 97.88 84 TYR A O 1
ATOM 660 N N . GLY A 1 85 ? 9.696 0.379 -1.157 1.00 97.31 85 GLY A N 1
ATOM 661 C CA . GLY A 1 85 ? 10.450 0.823 -2.333 1.00 97.31 85 GLY A CA 1
ATOM 662 C C . GLY A 1 85 ? 11.229 2.117 -2.099 1.00 97.31 85 GLY A C 1
ATOM 663 O O . GLY A 1 85 ? 11.056 2.783 -1.074 1.00 97.31 85 GLY A O 1
ATOM 664 N N . GLN A 1 86 ? 12.075 2.502 -3.056 1.00 96.31 86 GLN A N 1
ATOM 665 C CA . GLN A 1 86 ? 12.895 3.717 -2.963 1.00 96.31 86 GLN A CA 1
ATOM 666 C C . GLN A 1 86 ? 12.059 5.006 -2.847 1.00 96.31 86 GLN A C 1
ATOM 668 O O . GLN A 1 86 ? 10.859 5.042 -3.143 1.00 96.31 86 GLN A O 1
ATOM 673 N N . THR A 1 87 ? 12.674 6.108 -2.420 1.00 94.81 87 THR A N 1
ATOM 674 C CA . THR A 1 87 ? 12.034 7.433 -2.482 1.00 94.81 87 THR A CA 1
ATOM 675 C C . THR A 1 87 ? 11.608 7.749 -3.918 1.00 94.81 87 THR A C 1
ATOM 677 O O . THR A 1 87 ? 12.339 7.478 -4.868 1.00 94.81 87 THR A O 1
ATOM 680 N N . GLY A 1 88 ? 10.383 8.256 -4.082 1.00 94.00 88 GLY A N 1
ATOM 681 C CA . GLY A 1 88 ? 9.801 8.518 -5.400 1.00 94.00 88 GLY A CA 1
ATOM 682 C C . GLY A 1 88 ? 9.290 7.283 -6.153 1.00 94.00 88 GLY A C 1
ATOM 683 O O . GLY A 1 88 ? 8.843 7.434 -7.281 1.00 94.00 88 GLY A O 1
ATOM 684 N N . SER A 1 89 ? 9.294 6.071 -5.576 1.00 95.69 89 SER A N 1
ATOM 685 C CA . SER A 1 89 ? 8.783 4.862 -6.258 1.00 95.69 89 SER A CA 1
ATOM 686 C C . SER A 1 89 ? 7.253 4.775 -6.361 1.00 95.69 89 SER A C 1
ATOM 688 O O . SER A 1 89 ? 6.742 3.896 -7.041 1.00 95.69 89 SER A O 1
ATOM 690 N N . GLY A 1 90 ? 6.511 5.662 -5.686 1.00 94.88 90 GLY A N 1
ATOM 691 C CA . GLY A 1 90 ? 5.042 5.657 -5.697 1.00 94.88 90 GLY A CA 1
ATOM 692 C C . GLY A 1 90 ? 4.370 4.981 -4.494 1.00 94.88 90 GLY A C 1
ATOM 693 O O . GLY A 1 90 ? 3.190 4.650 -4.581 1.00 94.88 90 GLY A O 1
ATOM 694 N N . LYS A 1 91 ? 5.068 4.806 -3.359 1.00 96.69 91 LYS A N 1
ATOM 695 C CA . LYS A 1 91 ? 4.485 4.268 -2.106 1.00 96.69 91 LYS A CA 1
ATOM 696 C C . LYS A 1 91 ? 3.249 5.053 -1.642 1.00 96.69 91 LYS A C 1
ATOM 698 O O . LYS A 1 91 ? 2.161 4.495 -1.552 1.00 96.69 91 LYS A O 1
ATOM 703 N N . THR A 1 92 ? 3.410 6.360 -1.426 1.00 94.12 92 THR A N 1
ATOM 704 C CA . THR A 1 92 ? 2.344 7.290 -1.006 1.00 94.12 92 THR A CA 1
ATOM 705 C C . THR A 1 92 ? 1.190 7.317 -2.007 1.00 94.12 92 THR A C 1
ATOM 707 O O . THR A 1 92 ? 0.030 7.285 -1.613 1.00 94.12 92 THR A O 1
ATOM 710 N N . HIS A 1 93 ? 1.506 7.306 -3.307 1.00 93.44 93 HIS A N 1
ATOM 711 C CA . HIS A 1 93 ? 0.511 7.244 -4.379 1.00 93.44 93 HIS A CA 1
ATOM 712 C C . HIS A 1 93 ? -0.291 5.935 -4.344 1.00 93.44 93 HIS A C 1
ATOM 714 O O . HIS A 1 93 ? -1.511 5.954 -4.465 1.00 93.44 93 HIS A O 1
ATOM 720 N N . SER A 1 94 ? 0.378 4.797 -4.145 1.00 95.94 94 SER A N 1
ATOM 721 C CA . SER A 1 94 ? -0.277 3.486 -4.085 1.00 95.94 94 SER A CA 1
ATOM 722 C C . SER A 1 94 ? -1.174 3.357 -2.857 1.00 95.94 94 SER A C 1
ATOM 724 O O . SER A 1 94 ? -2.321 2.941 -2.985 1.00 95.94 94 SER A O 1
ATOM 726 N N . MET A 1 95 ? -0.691 3.770 -1.681 1.00 96.31 95 MET A N 1
ATOM 727 C CA . MET A 1 95 ? -1.492 3.719 -0.454 1.00 96.31 95 MET A CA 1
ATOM 728 C C . MET A 1 95 ? -2.604 4.771 -0.427 1.00 96.31 95 MET A C 1
ATOM 730 O O . MET A 1 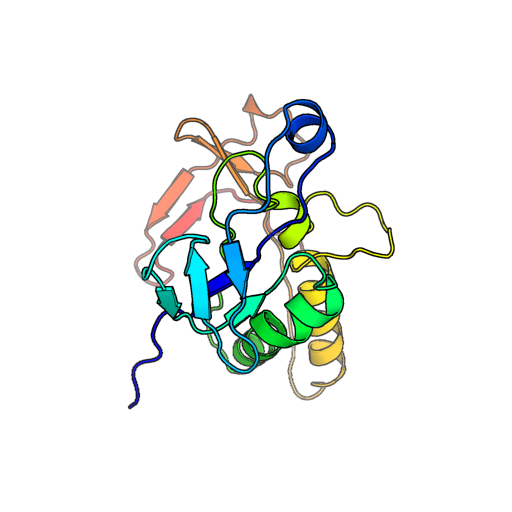95 ? -3.651 4.529 0.161 1.00 96.31 95 MET A O 1
ATOM 734 N N . GLY A 1 96 ? -2.417 5.916 -1.085 1.00 93.06 96 GLY A N 1
ATOM 735 C CA . GLY A 1 96 ? -3.400 6.997 -1.094 1.00 93.06 96 GLY A CA 1
ATOM 736 C C . GLY A 1 96 ? -3.442 7.797 0.210 1.00 93.06 96 GLY A C 1
ATOM 737 O O . GLY A 1 96 ? -4.488 8.334 0.546 1.00 93.06 96 GLY A O 1
ATOM 738 N N . THR A 1 97 ? -2.330 7.900 0.947 1.00 85.31 97 THR A N 1
ATOM 739 C CA . THR A 1 97 ? -2.276 8.677 2.205 1.00 85.31 97 THR A CA 1
ATOM 740 C C . THR A 1 97 ? -2.431 10.186 1.996 1.00 85.31 97 THR A C 1
ATOM 742 O O . THR A 1 97 ? -2.817 10.890 2.919 1.00 85.31 97 THR A O 1
ATOM 745 N N . CYS A 1 98 ? -2.179 10.693 0.786 1.00 79.19 98 CYS A N 1
ATOM 746 C CA . CYS A 1 98 ? -2.413 12.095 0.411 1.00 79.19 98 CYS A CA 1
ATOM 747 C C . CYS A 1 98 ? -3.729 12.285 -0.366 1.00 79.19 98 CYS A C 1
ATOM 749 O O . CYS A 1 98 ? -3.814 13.152 -1.236 1.00 79.19 98 CYS A O 1
ATOM 751 N N . TYR A 1 99 ? -4.727 11.432 -0.125 1.00 78.38 99 TYR A N 1
ATOM 752 C CA . TYR A 1 99 ? -6.014 11.511 -0.807 1.00 78.38 99 TYR A CA 1
ATOM 753 C C . TYR A 1 99 ? -6.731 12.837 -0.518 1.00 78.38 99 TYR A C 1
ATOM 755 O O . TYR A 1 99 ? -6.856 13.250 0.630 1.00 78.38 99 TYR A O 1
ATOM 763 N N . ASN A 1 100 ? -7.226 13.486 -1.571 1.00 76.31 100 ASN A N 1
ATOM 764 C CA . ASN A 1 100 ? -7.875 14.797 -1.512 1.00 76.31 100 ASN A CA 1
ATOM 765 C C . ASN A 1 100 ? -9.261 14.819 -2.187 1.00 76.31 100 ASN A C 1
ATOM 767 O O . ASN A 1 100 ? -9.724 15.881 -2.591 1.00 76.31 100 ASN A O 1
ATOM 771 N N . GLY A 1 101 ? -9.910 13.659 -2.353 1.00 71.88 101 GLY A N 1
ATOM 772 C CA . GLY A 1 101 ? -11.220 13.564 -3.014 1.00 71.88 101 GLY A CA 1
ATOM 773 C C . GLY A 1 101 ? -11.177 13.339 -4.532 1.00 71.88 101 GLY A C 1
ATOM 774 O O . GLY A 1 101 ? -12.226 13.322 -5.168 1.00 71.88 101 GLY A O 1
ATOM 775 N N . GLY A 1 102 ? -9.989 13.197 -5.132 1.00 74.81 102 GLY A N 1
ATOM 776 C CA . GLY A 1 102 ? -9.839 12.957 -6.572 1.00 74.81 102 GLY A CA 1
ATOM 777 C C . GLY A 1 102 ? -10.190 11.527 -7.026 1.00 74.81 102 GLY A C 1
ATOM 778 O O . GLY A 1 102 ? -10.263 10.613 -6.213 1.00 74.81 102 GLY A O 1
ATOM 779 N N . PRO A 1 103 ? -10.328 11.277 -8.340 1.00 71.06 103 PRO A N 1
ATOM 780 C CA . PRO A 1 103 ? -10.721 9.962 -8.869 1.00 71.06 103 PRO A CA 1
ATOM 781 C C . PRO A 1 103 ? -9.670 8.857 -8.635 1.00 71.06 103 PRO A C 1
ATOM 783 O O . PRO A 1 103 ? -9.999 7.674 -8.568 1.00 71.06 103 PRO A O 1
ATOM 786 N N . ASN A 1 104 ? -8.399 9.225 -8.445 1.00 77.88 104 ASN A N 1
ATOM 787 C CA . ASN A 1 104 ? -7.283 8.287 -8.279 1.00 77.88 104 ASN A CA 1
ATOM 788 C C . ASN A 1 104 ? -7.098 7.836 -6.821 1.00 77.88 104 ASN A C 1
ATOM 790 O O . ASN A 1 104 ? -6.009 7.944 -6.252 1.00 77.88 104 ASN A O 1
ATOM 794 N N . MET A 1 105 ? -8.170 7.322 -6.216 1.00 88.94 105 MET A N 1
ATOM 795 C CA . MET A 1 105 ? -8.152 6.733 -4.876 1.00 88.94 105 MET A CA 1
ATOM 796 C C . MET A 1 105 ? -7.136 5.588 -4.781 1.00 88.94 105 MET A C 1
ATOM 798 O O . MET A 1 105 ? -7.203 4.643 -5.567 1.00 88.94 105 MET A O 1
ATOM 802 N N . GLY A 1 106 ? -6.222 5.663 -3.811 1.00 94.50 106 GLY A N 1
ATOM 803 C CA . GLY A 1 106 ? -5.293 4.574 -3.488 1.00 94.50 106 GLY A CA 1
ATOM 804 C C . GLY A 1 106 ? -5.928 3.490 -2.612 1.00 94.50 106 GLY A C 1
ATOM 805 O O . GLY A 1 106 ? -7.145 3.434 -2.442 1.00 94.50 106 GLY A O 1
ATOM 806 N N . VAL A 1 107 ? -5.085 2.642 -2.022 1.00 96.56 107 VAL A N 1
ATOM 807 C CA . VAL A 1 107 ? -5.515 1.490 -1.213 1.00 96.56 107 VAL A CA 1
ATOM 808 C C . VAL A 1 107 ? -6.339 1.876 0.016 1.00 96.56 107 VAL A C 1
ATOM 810 O O . VAL A 1 107 ? -7.406 1.308 0.216 1.00 96.56 107 VAL A O 1
ATOM 813 N N . ILE A 1 108 ? -5.873 2.829 0.829 1.00 95.81 108 ILE A N 1
ATOM 814 C CA . ILE A 1 108 ? -6.505 3.190 2.109 1.00 95.81 108 ILE A CA 1
ATOM 815 C C . ILE A 1 108 ? -7.963 3.632 1.924 1.00 95.81 108 ILE A C 1
ATOM 817 O O . ILE A 1 108 ? -8.838 3.018 2.532 1.00 95.81 108 ILE A O 1
ATOM 821 N N . PRO A 1 109 ? -8.278 4.642 1.086 1.00 94.81 109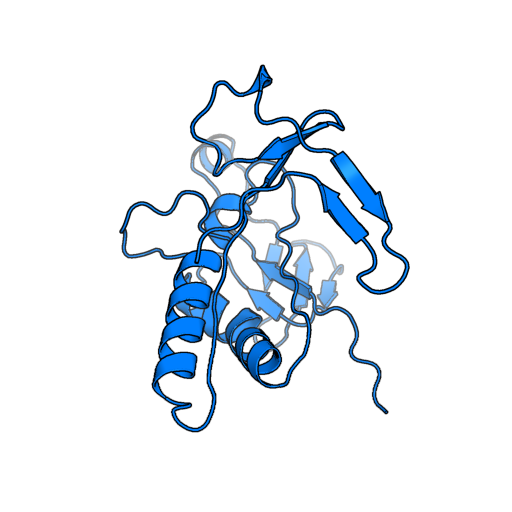 PRO A N 1
ATOM 822 C CA . PRO A 1 109 ? -9.654 5.112 0.984 1.00 94.81 109 PRO A CA 1
ATOM 823 C C . PRO A 1 109 ? -10.585 4.075 0.326 1.00 94.81 109 PRO A C 1
ATOM 825 O O . PRO A 1 109 ? -11.759 4.024 0.683 1.00 94.81 109 PRO A O 1
ATOM 828 N N . ARG A 1 110 ? -10.082 3.201 -0.565 1.00 95.25 110 ARG A N 1
ATOM 829 C CA . ARG A 1 110 ? -10.867 2.079 -1.125 1.00 95.25 110 ARG A CA 1
ATOM 830 C C . ARG A 1 110 ? -11.144 0.996 -0.082 1.00 95.25 110 ARG A C 1
ATOM 832 O O . ARG A 1 110 ? -12.275 0.541 0.031 1.00 95.25 110 ARG A O 1
ATOM 839 N N . ALA A 1 111 ? -10.142 0.634 0.721 1.00 96.00 111 ALA A N 1
ATOM 840 C CA . ALA A 1 111 ? -10.305 -0.322 1.813 1.00 96.00 111 ALA A CA 1
ATOM 841 C C . ALA A 1 111 ? -11.322 0.164 2.849 1.00 96.00 111 ALA A C 1
ATOM 843 O O . ALA A 1 111 ? -12.174 -0.613 3.258 1.00 96.00 111 ALA A O 1
ATOM 844 N N . ILE A 1 112 ? -11.284 1.448 3.217 1.00 94.75 112 ILE A N 1
ATOM 845 C CA . ILE A 1 112 ? -12.274 2.041 4.123 1.00 94.75 112 ILE A CA 1
ATOM 846 C C . ILE A 1 112 ? -13.687 1.931 3.527 1.00 94.75 112 ILE A C 1
ATOM 848 O O . ILE A 1 112 ? -14.597 1.483 4.219 1.00 94.75 112 ILE A O 1
ATOM 852 N N . GLN A 1 113 ? -13.873 2.276 2.247 1.00 94.38 113 GLN A N 1
ATOM 853 C CA . GLN A 1 113 ? -15.175 2.138 1.579 1.00 94.38 113 GLN A CA 1
ATOM 854 C C . GLN A 1 113 ? -15.689 0.694 1.586 1.00 94.38 113 GLN A C 1
ATOM 856 O O . GLN A 1 113 ? -16.850 0.469 1.924 1.00 94.38 113 GLN A O 1
ATOM 861 N N . ASP A 1 114 ? -14.840 -0.281 1.250 1.00 95.62 114 ASP A N 1
ATOM 862 C CA . ASP A 1 114 ? -15.233 -1.693 1.244 1.00 95.62 114 ASP A CA 1
ATOM 863 C C . ASP A 1 114 ? -15.531 -2.205 2.666 1.00 95.62 114 ASP A C 1
ATOM 865 O O . ASP A 1 114 ? -16.513 -2.922 2.851 1.00 95.62 114 ASP A O 1
ATOM 869 N N . ILE A 1 115 ? -14.775 -1.781 3.689 1.00 95.81 115 ILE A N 1
ATOM 870 C CA . ILE A 1 115 ? -15.057 -2.115 5.096 1.00 95.81 115 ILE A CA 1
ATOM 871 C C . ILE A 1 115 ? -16.450 -1.622 5.503 1.00 95.81 115 ILE A C 1
ATOM 873 O O . ILE A 1 115 ? -17.252 -2.412 5.999 1.00 95.81 115 ILE A O 1
ATOM 877 N N . PHE A 1 116 ? -16.775 -0.349 5.265 1.00 95.38 116 PHE A N 1
ATOM 878 C CA . PHE A 1 116 ? -18.095 0.184 5.619 1.00 95.38 116 PHE A CA 1
ATOM 879 C C . PHE A 1 116 ? -19.218 -0.479 4.815 1.00 95.38 116 PHE A C 1
ATOM 881 O O . PHE A 1 116 ? -20.233 -0.865 5.388 1.00 95.38 116 PHE A O 1
ATOM 888 N N . LYS A 1 117 ? -19.008 -0.722 3.517 1.00 94.94 117 LYS A N 1
ATOM 889 C CA . LYS A 1 117 ? -19.981 -1.419 2.667 1.00 94.94 117 LYS A CA 1
ATOM 890 C C . LYS A 1 117 ? -20.276 -2.842 3.151 1.00 94.94 117 LYS A C 1
ATOM 892 O O . LYS A 1 117 ? -21.429 -3.267 3.146 1.00 94.94 117 LYS A O 1
ATOM 897 N N . ILE A 1 118 ? -19.248 -3.600 3.539 1.00 93.31 118 ILE A N 1
ATOM 898 C CA . ILE A 1 118 ? -19.422 -4.961 4.065 1.00 93.31 118 ILE A CA 1
ATOM 899 C C . ILE A 1 118 ? -20.080 -4.914 5.448 1.00 93.31 118 ILE A C 1
ATOM 901 O O . ILE A 1 118 ? -20.940 -5.746 5.729 1.00 93.31 118 ILE A O 1
ATOM 905 N N . SER A 1 119 ? -19.718 -3.932 6.280 1.00 92.81 119 SER A N 1
ATOM 906 C CA . SER A 1 119 ? -20.324 -3.721 7.598 1.00 92.81 119 SER A CA 1
ATOM 907 C C . SER A 1 119 ? -21.839 -3.503 7.499 1.00 92.81 119 SER A C 1
ATOM 909 O O . SER A 1 119 ? -22.609 -4.211 8.141 1.00 92.81 119 SER A O 1
ATOM 911 N N . GLU A 1 120 ? -22.285 -2.617 6.603 1.00 92.81 120 GLU A N 1
ATOM 912 C CA . GLU A 1 120 ? -23.712 -2.346 6.361 1.00 92.81 120 GLU A CA 1
ATOM 913 C C . GLU A 1 120 ? -24.485 -3.565 5.831 1.00 92.81 120 GLU A C 1
ATOM 915 O O . GLU A 1 120 ? -25.680 -3.720 6.101 1.00 92.81 120 GLU A O 1
ATOM 920 N N . ALA A 1 121 ? -23.816 -4.439 5.074 1.00 93.12 121 ALA A N 1
ATOM 921 C CA . ALA A 1 121 ? -24.415 -5.652 4.523 1.00 93.12 121 ALA A CA 1
ATOM 922 C C . ALA A 1 121 ? -24.565 -6.782 5.559 1.00 93.12 121 ALA A C 1
ATOM 924 O O . ALA A 1 121 ? -25.409 -7.659 5.380 1.00 93.12 121 ALA A O 1
ATOM 925 N N . LYS A 1 122 ? -23.763 -6.769 6.630 1.00 91.06 122 LYS A N 1
ATOM 926 C CA . LYS A 1 122 ? -23.696 -7.806 7.669 1.00 91.06 122 LYS A CA 1
ATOM 927 C C . LYS A 1 122 ? -24.513 -7.436 8.911 1.00 91.06 122 LYS A C 1
ATOM 929 O O . LYS A 1 122 ? -23.988 -7.346 10.019 1.00 91.06 122 LYS A O 1
ATOM 934 N N . GLN A 1 123 ? -25.814 -7.231 8.720 1.00 87.38 123 GLN A N 1
ATOM 935 C CA . GLN A 1 123 ? -26.734 -6.754 9.765 1.00 87.38 123 GLN A CA 1
ATOM 936 C C . GLN A 1 123 ? -26.914 -7.721 10.946 1.00 87.38 123 GLN A C 1
ATOM 938 O O . GLN A 1 123 ? -27.456 -7.337 11.979 1.00 87.38 123 GLN A O 1
ATOM 943 N N . GLU A 1 124 ? -26.485 -8.976 10.811 1.00 93.19 124 GLU A N 1
ATOM 944 C CA . GLU A 1 124 ? -26.505 -9.960 11.890 1.00 93.19 124 GLU A CA 1
ATOM 945 C C . GLU A 1 124 ? -25.393 -9.762 12.940 1.00 93.19 124 GLU A C 1
ATOM 947 O O . GLU A 1 124 ? -25.428 -10.410 13.988 1.00 93.19 124 GLU A O 1
ATOM 952 N N . TYR A 1 125 ? -24.427 -8.872 12.683 1.00 91.25 125 TYR A N 1
ATOM 953 C CA . TYR A 1 125 ? -23.325 -8.553 13.590 1.00 91.25 125 TYR A CA 1
ATOM 954 C C . TYR A 1 125 ? -23.398 -7.101 14.077 1.00 91.25 125 TYR A C 1
ATOM 956 O O . TYR A 1 125 ? -23.734 -6.194 13.321 1.00 91.25 125 TYR A O 1
ATOM 964 N N . ASP A 1 126 ? -23.009 -6.877 15.333 1.00 91.62 126 ASP A N 1
ATOM 965 C CA . ASP A 1 126 ? -22.719 -5.540 15.854 1.00 91.62 126 ASP A CA 1
ATOM 966 C C . ASP A 1 126 ? -21.246 -5.212 15.565 1.00 91.62 126 ASP A C 1
ATOM 968 O O . ASP A 1 126 ? -20.339 -5.812 16.151 1.00 91.62 126 ASP A O 1
ATOM 972 N N . ILE A 1 127 ? -21.002 -4.343 14.580 1.00 93.12 127 ILE A N 1
ATOM 973 C CA . ILE A 1 127 ? -19.662 -4.045 14.062 1.00 93.12 127 ILE A CA 1
ATOM 974 C C . ILE A 1 127 ? -19.255 -2.640 14.492 1.00 93.12 127 ILE A C 1
ATOM 976 O O . ILE A 1 127 ? -19.826 -1.645 14.050 1.00 93.12 127 ILE A O 1
ATOM 980 N N . LYS A 1 128 ? -18.188 -2.571 15.289 1.00 93.44 128 LYS A N 1
ATOM 981 C CA . LYS A 1 128 ? -17.507 -1.328 15.645 1.00 93.44 128 LYS A CA 1
ATOM 982 C C . LYS A 1 128 ? -16.242 -1.164 14.812 1.00 93.44 128 LYS A C 1
ATOM 984 O O . LYS A 1 128 ? -15.406 -2.066 14.765 1.00 93.44 128 LYS A O 1
ATOM 989 N N . VAL A 1 129 ? -16.093 -0.001 14.186 1.00 94.81 129 VAL A N 1
ATOM 990 C CA . VAL A 1 129 ? -14.880 0.397 13.464 1.00 94.81 129 VAL A CA 1
ATOM 991 C C . VAL A 1 129 ? -14.202 1.496 14.272 1.00 94.81 129 VAL A C 1
ATOM 993 O O . VAL A 1 129 ? -14.866 2.364 14.825 1.00 94.81 129 VAL A O 1
ATOM 996 N N . SER A 1 130 ? -12.882 1.439 14.401 1.00 95.38 130 SER A N 1
ATOM 997 C CA . SER A 1 130 ? -12.101 2.500 15.036 1.00 95.38 130 SER A CA 1
ATOM 998 C C . SER A 1 130 ? -10.781 2.665 14.292 1.00 95.38 130 SER A C 1
ATOM 1000 O O . SER A 1 130 ? -10.268 1.711 13.702 1.00 95.38 130 SER A O 1
ATOM 1002 N N . ILE A 1 131 ? -10.250 3.884 14.272 1.00 95.81 131 ILE A N 1
ATOM 1003 C CA . ILE A 1 131 ? -9.065 4.263 13.506 1.00 95.81 131 ILE A CA 1
ATOM 1004 C C . ILE A 1 131 ? -8.066 4.946 14.432 1.00 95.81 131 ILE A C 1
ATOM 1006 O O . ILE A 1 131 ? -8.405 5.846 15.196 1.00 95.81 131 ILE A O 1
ATOM 1010 N N . SER A 1 132 ? -6.807 4.552 14.285 1.00 95.88 132 SER A N 1
ATOM 1011 C CA . SER A 1 132 ? -5.643 5.255 14.816 1.00 95.88 132 SER A CA 1
ATOM 1012 C C . SER A 1 132 ? -4.697 5.597 13.668 1.00 95.88 132 SER A C 1
ATOM 1014 O O . SER A 1 132 ? -4.578 4.803 12.729 1.00 95.88 132 SER A O 1
ATOM 1016 N N . PHE A 1 133 ? -3.984 6.722 13.737 1.00 95.88 133 PHE A N 1
ATOM 1017 C CA . PHE A 1 133 ? -2.991 7.085 12.724 1.00 95.88 133 PHE A CA 1
ATOM 1018 C C . PHE A 1 133 ? -1.692 7.541 13.385 1.00 95.88 133 PHE A C 1
ATOM 1020 O O . PHE A 1 133 ? -1.697 8.450 14.209 1.00 95.88 133 PHE A O 1
ATOM 1027 N N . LEU A 1 134 ? -0.582 6.890 13.036 1.00 95.38 134 LEU A N 1
ATOM 1028 C CA . LEU A 1 134 ? 0.721 7.092 13.667 1.00 95.38 134 LEU A CA 1
ATOM 1029 C C . LEU A 1 134 ? 1.830 7.273 12.629 1.00 95.38 134 LEU A C 1
ATOM 1031 O O . LEU A 1 134 ? 1.757 6.741 11.520 1.00 95.38 134 LEU A O 1
ATOM 1035 N N . GLU A 1 135 ? 2.888 7.972 13.025 1.00 95.62 135 GLU A N 1
ATOM 1036 C CA . GLU A 1 135 ? 4.128 8.119 12.267 1.00 95.62 135 GLU A CA 1
ATOM 1037 C C . GLU A 1 135 ? 5.328 7.688 13.115 1.00 95.62 135 GLU A C 1
ATOM 1039 O O . GLU A 1 135 ? 5.466 8.116 14.257 1.00 95.62 135 GLU A O 1
ATOM 1044 N N . LEU A 1 136 ? 6.230 6.895 12.531 1.00 95.62 136 LEU A N 1
ATOM 1045 C CA . LEU A 1 136 ? 7.559 6.630 13.082 1.00 95.62 136 LEU A CA 1
ATOM 1046 C C . LEU A 1 136 ? 8.579 7.532 12.381 1.00 95.62 136 LEU A C 1
ATOM 1048 O O . LEU A 1 136 ? 8.812 7.393 11.179 1.00 95.62 136 LEU A O 1
ATOM 1052 N N . TYR A 1 137 ? 9.206 8.438 13.126 1.00 95.56 137 TYR A N 1
ATOM 1053 C CA . TYR A 1 137 ? 10.210 9.360 12.605 1.00 95.56 137 TYR A CA 1
ATOM 1054 C C . TYR A 1 137 ? 11.390 9.463 13.570 1.00 95.56 137 TYR A C 1
ATOM 1056 O O . TYR A 1 137 ? 11.206 9.814 14.730 1.00 95.56 137 TYR A O 1
ATOM 1064 N N . GLN A 1 138 ? 12.601 9.179 13.078 1.00 94.56 138 GLN A N 1
ATOM 1065 C CA . GLN A 1 138 ? 13.836 9.181 13.879 1.00 94.56 138 GLN A CA 1
ATOM 1066 C C . GLN A 1 138 ? 13.708 8.360 15.176 1.00 94.56 138 GLN A C 1
ATOM 1068 O O . GLN A 1 138 ? 14.015 8.853 16.255 1.00 94.56 138 GLN A O 1
ATOM 1073 N N . GLU A 1 139 ? 13.229 7.115 15.063 1.00 94.00 139 GLU A N 1
ATOM 1074 C CA . GLU A 1 139 ? 12.997 6.205 16.201 1.00 94.00 139 GLU A CA 1
ATOM 1075 C C . GLU A 1 139 ? 11.957 6.699 17.232 1.00 94.00 139 GLU A C 1
ATOM 1077 O O . GLU A 1 139 ? 11.797 6.087 18.284 1.00 94.00 139 GLU A O 1
ATOM 1082 N N . GLN A 1 140 ? 11.208 7.767 16.931 1.00 95.31 140 GLN A N 1
ATOM 1083 C CA . GLN A 1 140 ? 10.138 8.286 17.780 1.00 95.31 140 GLN A CA 1
ATOM 1084 C C . GLN A 1 140 ? 8.771 8.115 17.112 1.00 95.31 140 GLN A C 1
ATOM 1086 O O . GLN A 1 140 ? 8.597 8.439 15.934 1.00 95.31 140 GLN A O 1
ATOM 1091 N N . LEU A 1 141 ? 7.787 7.634 17.876 1.00 96.56 141 LEU A N 1
ATOM 1092 C CA . LEU A 1 141 ? 6.396 7.549 17.436 1.00 96.56 141 LEU A CA 1
ATOM 1093 C C . LEU A 1 141 ? 5.624 8.833 17.739 1.00 96.56 141 LEU A C 1
ATOM 1095 O O . LEU A 1 141 ? 5.720 9.379 18.840 1.00 96.56 141 LEU A O 1
ATOM 1099 N N . TYR A 1 142 ? 4.818 9.258 16.770 1.00 96.81 142 TYR A N 1
ATOM 1100 C CA . TYR A 1 142 ? 3.929 10.409 16.859 1.00 96.81 142 TYR A CA 1
ATOM 1101 C C . TYR A 1 142 ? 2.500 10.012 16.491 1.00 96.81 142 TYR A C 1
ATOM 1103 O O . TYR A 1 142 ? 2.274 9.389 15.455 1.00 96.81 142 TYR A O 1
ATOM 1111 N N . ASP A 1 143 ? 1.541 10.413 17.315 1.00 97.12 143 ASP A N 1
ATOM 1112 C CA . ASP A 1 143 ? 0.113 10.354 17.017 1.00 97.12 143 ASP A CA 1
ATOM 1113 C C . ASP A 1 143 ? -0.263 11.462 16.019 1.00 97.12 143 ASP A C 1
ATOM 1115 O O . ASP A 1 143 ? -0.044 12.649 16.276 1.00 97.12 143 ASP A O 1
ATOM 1119 N N . LEU A 1 144 ? -0.806 11.072 14.865 1.00 95.75 144 LEU A N 1
ATOM 1120 C CA . LEU A 1 144 ? -1.213 11.979 13.790 1.00 95.75 144 LEU A CA 1
ATOM 1121 C C . LEU A 1 144 ? -2.669 12.452 13.907 1.00 95.75 144 LEU A C 1
ATOM 1123 O O . LEU A 1 144 ? -3.061 13.354 13.169 1.00 95.75 144 LEU A O 1
ATOM 1127 N N . LEU A 1 145 ? -3.473 11.852 14.790 1.00 95.38 145 LEU A N 1
ATOM 1128 C CA . LEU A 1 145 ? -4.861 12.256 15.048 1.00 95.38 145 LEU A CA 1
ATOM 1129 C C . LEU A 1 145 ? -4.974 13.242 16.214 1.00 95.38 145 LEU A C 1
ATOM 1131 O O . LEU A 1 145 ? -6.016 13.872 16.395 1.00 95.38 145 LEU A O 1
ATOM 1135 N N . MET A 1 146 ? -3.914 13.389 17.007 1.00 93.62 146 MET A N 1
ATOM 1136 C CA . MET A 1 146 ? -3.893 14.319 18.125 1.00 93.62 146 MET A CA 1
ATOM 1137 C C . MET A 1 146 ? -3.814 15.774 17.638 1.00 93.62 146 MET A C 1
ATOM 1139 O O . MET A 1 146 ? -2.819 16.191 17.046 1.00 93.62 146 MET A O 1
ATOM 1143 N N . ASP A 1 147 ? -4.832 16.575 17.965 1.00 91.62 147 ASP A N 1
ATOM 1144 C CA . ASP A 1 147 ? -4.884 18.018 17.672 1.00 91.62 147 ASP A CA 1
ATOM 1145 C C . ASP A 1 147 ? -4.032 18.832 18.665 1.00 91.62 147 ASP A C 1
ATOM 1147 O O . ASP A 1 147 ? -4.518 19.619 19.481 1.00 91.62 147 ASP A O 1
ATOM 1151 N N . LYS A 1 148 ? -2.725 18.557 18.677 1.00 92.94 148 LYS A N 1
ATOM 1152 C CA . LYS A 1 148 ? -1.728 19.228 19.518 1.00 92.94 148 LYS A CA 1
ATOM 1153 C C . LYS A 1 148 ? -0.439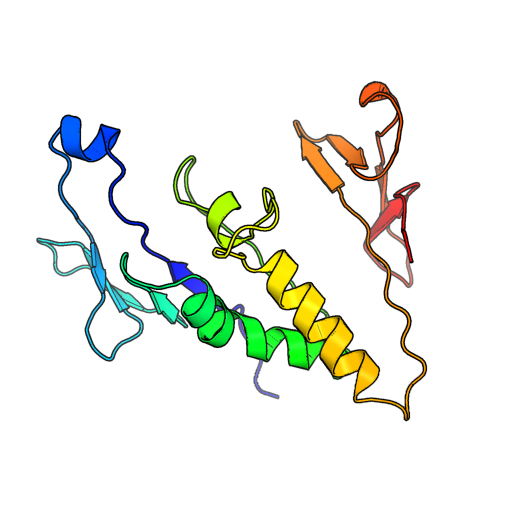 19.475 18.732 1.00 92.94 148 LYS A C 1
ATOM 1155 O O . LYS A 1 148 ? -0.212 18.868 17.686 1.00 92.94 148 LYS A O 1
ATOM 1160 N N . PRO A 1 149 ? 0.452 20.357 19.221 1.00 93.94 149 PRO A N 1
ATOM 1161 C CA . PRO A 1 149 ? 1.781 20.492 18.640 1.00 93.94 149 PRO A CA 1
ATOM 1162 C C . PRO A 1 149 ? 2.519 19.148 18.642 1.00 93.94 149 PRO A C 1
ATOM 1164 O O . PRO A 1 149 ? 2.485 18.438 19.644 1.00 93.94 149 PRO A O 1
ATOM 1167 N N . ARG A 1 150 ? 3.266 18.848 17.570 1.00 91.31 150 ARG A N 1
ATOM 1168 C CA . ARG A 1 150 ? 3.987 17.571 17.376 1.00 91.31 150 ARG A CA 1
ATOM 1169 C C . ARG A 1 150 ? 4.828 17.128 18.582 1.00 91.31 150 ARG A C 1
ATOM 1171 O O . ARG A 1 150 ? 4.940 15.936 18.841 1.00 91.31 150 ARG A O 1
ATOM 1178 N N . SER A 1 151 ? 5.405 18.071 19.331 1.00 92.25 151 SER A N 1
ATOM 1179 C CA . SER A 1 151 ? 6.185 17.786 20.546 1.00 92.25 151 SER A CA 1
ATOM 1180 C C . SER A 1 151 ? 5.375 17.139 21.676 1.00 92.25 151 SER A C 1
ATOM 1182 O O . SER A 1 151 ? 5.965 16.544 22.571 1.00 92.25 151 SER A O 1
ATOM 1184 N N . GLN A 1 152 ? 4.047 17.255 21.646 1.00 92.88 152 GLN A N 1
ATOM 1185 C CA . GLN A 1 152 ? 3.118 16.677 22.618 1.00 92.88 152 GLN A CA 1
ATOM 1186 C C . GLN A 1 152 ? 2.400 15.430 22.091 1.00 92.88 152 GLN A C 1
ATOM 1188 O O . GLN A 1 152 ? 1.684 14.792 22.854 1.00 92.88 152 GLN A O 1
ATOM 1193 N N . CYS A 1 153 ? 2.592 15.077 20.818 1.00 94.81 153 CYS A N 1
ATOM 1194 C CA . CYS A 1 153 ? 1.965 13.912 20.191 1.00 94.81 153 CYS A CA 1
ATOM 1195 C C . CYS A 1 153 ? 2.826 12.647 20.305 1.00 94.81 153 CYS A C 1
ATOM 1197 O O . CYS A 1 153 ? 2.587 11.678 19.594 1.00 94.81 153 CYS A O 1
ATOM 1199 N N . ILE A 1 154 ? 3.868 12.665 21.138 1.00 95.44 154 ILE A N 1
ATOM 1200 C CA . ILE A 1 154 ? 4.777 11.533 21.303 1.00 95.44 154 ILE A CA 1
ATOM 1201 C C . ILE A 1 154 ? 4.070 10.414 22.073 1.00 95.44 154 ILE A C 1
ATOM 1203 O O . ILE A 1 154 ? 3.498 10.658 23.135 1.00 95.44 154 ILE A O 1
ATOM 1207 N N . VAL A 1 155 ? 4.149 9.193 21.546 1.00 96.00 155 VAL A N 1
ATOM 1208 C CA . VAL A 1 155 ? 3.572 7.983 22.149 1.00 96.00 155 VAL A CA 1
ATOM 1209 C C . VAL A 1 155 ? 4.625 6.883 22.279 1.00 96.00 155 VAL A C 1
ATOM 1211 O O . VAL A 1 155 ? 5.620 6.883 21.555 1.00 96.00 155 VAL A O 1
ATOM 1214 N N . ASP A 1 156 ? 4.394 5.933 23.187 1.00 94.06 156 ASP A N 1
ATOM 1215 C CA . ASP A 1 156 ? 5.343 4.857 23.497 1.00 94.06 156 ASP A CA 1
ATOM 1216 C C . ASP A 1 156 ? 4.759 3.472 23.211 1.00 94.06 156 ASP A C 1
ATOM 1218 O O . ASP A 1 156 ? 3.582 3.204 23.476 1.00 94.06 156 ASP A O 1
ATOM 1222 N N . ILE A 1 157 ? 5.612 2.561 22.738 1.00 93.94 157 ILE A N 1
ATOM 1223 C CA . ILE A 1 157 ? 5.272 1.143 22.589 1.00 93.94 157 ILE A CA 1
ATOM 1224 C C . ILE A 1 157 ? 5.295 0.471 23.964 1.00 93.94 157 ILE A C 1
ATOM 1226 O O . ILE A 1 157 ? 6.225 0.657 24.750 1.00 93.94 157 ILE A O 1
ATOM 1230 N N . ARG A 1 158 ? 4.282 -0.346 24.245 1.00 92.88 158 ARG A N 1
ATOM 1231 C CA . ARG A 1 158 ? 4.198 -1.202 25.430 1.00 92.88 158 ARG A CA 1
ATOM 1232 C C . ARG A 1 158 ? 3.836 -2.625 25.037 1.00 92.88 158 ARG A C 1
ATOM 1234 O O . ARG A 1 158 ? 3.136 -2.847 24.056 1.00 92.88 158 ARG A O 1
ATOM 1241 N N . GLU A 1 159 ? 4.281 -3.585 25.832 1.00 93.00 159 GLU A N 1
ATOM 1242 C CA . GLU A 1 159 ? 3.920 -4.992 25.674 1.00 93.00 159 GLU A CA 1
ATOM 1243 C C . GLU A 1 159 ? 2.915 -5.381 26.761 1.00 93.00 159 GLU A C 1
ATOM 1245 O O . GLU A 1 159 ? 3.178 -5.227 27.954 1.00 93.00 159 GLU A O 1
ATOM 1250 N N . ASP A 1 160 ? 1.744 -5.842 26.335 1.00 90.38 160 ASP A N 1
ATOM 1251 C CA . ASP A 1 160 ? 0.695 -6.391 27.185 1.00 90.38 160 ASP A CA 1
ATOM 1252 C C . ASP A 1 160 ? 0.667 -7.917 27.031 1.00 90.38 160 ASP A C 1
ATOM 1254 O O . ASP A 1 160 ? 0.750 -8.448 25.923 1.00 90.38 160 ASP A O 1
ATOM 1258 N N . SER A 1 161 ? 0.532 -8.641 28.143 1.00 86.12 161 SER A N 1
ATOM 1259 C CA . SER A 1 161 ? 0.605 -10.108 28.164 1.00 86.12 161 SER A CA 1
ATOM 1260 C C . SER A 1 161 ? -0.550 -10.809 27.444 1.00 86.12 161 SER A C 1
ATOM 1262 O O . SER A 1 161 ? -0.445 -11.999 27.149 1.00 86.12 161 SER A O 1
ATOM 1264 N N . VAL A 1 162 ? -1.647 -10.098 27.169 1.00 84.38 162 VAL A N 1
ATOM 1265 C CA . VAL A 1 162 ? -2.847 -10.633 26.513 1.00 84.38 162 VAL A CA 1
ATOM 1266 C C . VAL A 1 162 ? -3.027 -10.029 25.122 1.00 84.38 162 VAL A C 1
ATOM 1268 O O . VAL A 1 162 ? -3.345 -10.746 24.177 1.00 84.38 162 VAL A O 1
ATOM 1271 N N . LYS A 1 163 ? -2.826 -8.715 24.981 1.00 78.31 163 LYS A N 1
ATOM 1272 C CA . LYS A 1 163 ? -3.046 -7.973 23.729 1.00 78.31 163 LYS A CA 1
ATOM 1273 C C . LYS A 1 163 ? -1.808 -7.897 22.833 1.00 78.31 163 LYS A C 1
ATOM 1275 O O . LYS A 1 163 ? -1.925 -7.485 21.682 1.00 78.31 163 LYS A O 1
ATOM 1280 N N . GLY A 1 164 ? -0.639 -8.297 23.333 1.00 89.38 164 GLY A N 1
ATOM 1281 C CA . GLY A 1 164 ? 0.627 -8.179 22.619 1.00 89.38 164 GLY A CA 1
ATOM 1282 C C . GLY A 1 164 ? 1.134 -6.737 22.591 1.00 89.38 164 GLY A C 1
ATOM 1283 O O . GLY A 1 164 ? 1.070 -6.018 23.586 1.00 89.38 164 GLY A O 1
ATOM 1284 N N . ILE A 1 165 ? 1.669 -6.308 21.449 1.00 91.50 165 ILE A N 1
ATOM 1285 C CA . ILE A 1 165 ? 2.230 -4.962 21.287 1.00 91.50 165 ILE A CA 1
ATOM 1286 C C . ILE A 1 165 ? 1.095 -3.929 21.238 1.00 91.50 165 ILE A C 1
ATOM 1288 O O . ILE A 1 165 ? 0.186 -4.028 20.419 1.00 91.50 165 ILE A O 1
ATOM 1292 N N . THR A 1 166 ? 1.178 -2.910 22.089 1.00 91.75 166 THR A N 1
ATOM 1293 C CA . THR A 1 166 ? 0.225 -1.797 22.196 1.00 91.75 166 THR A CA 1
ATOM 1294 C C . THR A 1 166 ? 0.959 -0.459 22.139 1.00 91.75 166 THR A C 1
ATOM 1296 O O . THR A 1 166 ? 2.148 -0.382 22.445 1.00 91.75 166 THR A O 1
ATOM 1299 N N . VAL A 1 167 ? 0.265 0.613 21.755 1.00 92.88 167 VAL A N 1
ATOM 1300 C CA . VAL A 1 167 ? 0.820 1.975 21.761 1.00 92.88 167 VAL A CA 1
ATOM 1301 C C . VAL A 1 167 ? 0.078 2.788 22.815 1.00 92.88 167 VAL A C 1
ATOM 1303 O O . VAL A 1 167 ? -1.110 3.073 22.688 1.00 92.88 167 VAL A O 1
ATOM 1306 N N . SER A 1 168 ? 0.767 3.122 23.903 1.00 91.50 168 SER A N 1
ATOM 1307 C CA . SER A 1 168 ? 0.160 3.790 25.052 1.00 91.50 168 SER A CA 1
ATOM 1308 C C . SER A 1 168 ? -0.119 5.257 24.747 1.00 91.50 168 SER A C 1
ATOM 1310 O O . SER A 1 168 ? 0.800 6.009 24.438 1.00 91.50 168 SER A O 1
ATOM 1312 N N . GLY A 1 169 ? -1.373 5.675 24.929 1.00 88.94 169 GLY A N 1
ATOM 1313 C CA . GLY A 1 169 ? -1.800 7.059 24.706 1.00 88.94 169 GLY A CA 1
ATOM 1314 C C . GLY A 1 169 ? -2.089 7.404 23.244 1.00 88.94 169 GLY A C 1
ATOM 1315 O O . GLY A 1 169 ? -2.299 8.579 22.957 1.00 88.94 169 GLY A O 1
ATOM 1316 N N . LEU A 1 170 ? -2.109 6.410 22.346 1.00 94.44 170 LEU A N 1
ATOM 1317 C CA . LEU A 1 170 ? -2.530 6.594 20.960 1.00 94.44 170 LEU A CA 1
ATOM 1318 C C . LEU A 1 170 ? -4.029 6.909 20.899 1.00 94.44 170 LEU A C 1
ATOM 1320 O O . LEU A 1 170 ? -4.841 6.219 21.516 1.00 94.44 170 LEU A O 1
ATOM 1324 N N . THR A 1 171 ? -4.381 7.951 20.155 1.00 95.56 171 THR A N 1
ATOM 1325 C CA . THR A 1 171 ? -5.768 8.337 19.912 1.00 95.56 171 THR A CA 1
ATOM 1326 C C . THR A 1 171 ? -6.446 7.309 19.010 1.00 95.56 171 THR A C 1
ATOM 1328 O O . THR A 1 171 ? -5.954 6.989 17.926 1.00 95.56 171 THR A O 1
ATOM 1331 N N . GLU A 1 172 ? -7.610 6.837 19.449 1.00 94.94 172 GLU A N 1
ATOM 1332 C CA . GLU A 1 172 ? -8.527 6.015 18.663 1.00 94.94 172 GLU A CA 1
ATOM 1333 C C . GLU A 1 172 ? -9.827 6.798 18.451 1.00 94.94 172 GLU A C 1
ATOM 1335 O O . GLU A 1 172 ? -10.423 7.299 19.407 1.00 94.94 172 GLU A O 1
ATOM 1340 N N . ILE A 1 173 ? -10.244 6.927 17.192 1.00 94.38 173 ILE A N 1
ATOM 1341 C CA . ILE A 1 173 ? -11.498 7.573 16.790 1.00 94.38 173 ILE A CA 1
ATOM 1342 C C . ILE A 1 173 ? -12.438 6.496 16.261 1.00 94.38 173 ILE A C 1
ATOM 1344 O O . ILE A 1 173 ? -12.019 5.666 15.457 1.00 94.38 173 ILE A O 1
ATOM 1348 N N . GLU A 1 174 ? -13.687 6.519 16.714 1.00 89.62 174 GLU A N 1
ATOM 1349 C CA . GLU A 1 174 ? -14.779 5.656 16.245 1.00 89.62 174 GLU A CA 1
ATOM 1350 C C . GLU A 1 174 ? -15.550 6.305 15.092 1.00 89.62 174 GLU A C 1
ATOM 1352 O O . GLU A 1 174 ? -15.846 7.520 15.196 1.00 89.62 174 GLU A O 1
#

Organism: Cephus cinctus (NCBI:txid211228)